Protein AF-A0A3B0IRD0-F1 (afdb_monomer_lite)

Secondary structure (DSSP, 8-state):
--PPPPPHHHHHIIIIITTT-SS---HHHHHHHHHHHHHHHHHHT---HHHHHHHHHHHHHHHHHTT-TTTTT--HHHHHHTTGGGSPPPP--SS---------------------

pLDDT: mean 75.94, std 17.9, range [38.16, 92.75]

Radius of gyration: 20.08 Å; chains: 1; bounding box: 28×54×68 Å

Sequence (116 aa):
MIKPNPNPIDVVFEGIFWPQVQRKVGKQSAKSAFRTQFKLWRKEIGETPEQFAEFLVADIRVRLQANQFGFEKLHPTTYLNGKRWLDDKPVIQSHSTKPQTTTTSTFTVSNGLVFF

Foldseek 3Di:
DPPPDDDVLVVLCVPQQQVQQLDNPPSVLLSVLSVVLVVVVCVVPVDDSNVVSVLVSVLLVQCVQLVPPCSNVDDSNNCSVVVCSPPDRPPSPPDDDDDDPDPPPDPDDDDDDDDD

Structure (mmCIF, N/CA/C/O backbone):
data_AF-A0A3B0IRD0-F1
#
_entry.id   AF-A0A3B0IRD0-F1
#
loop_
_atom_site.group_PDB
_atom_site.id
_atom_site.type_symbol
_atom_site.label_atom_id
_atom_site.label_alt_id
_atom_site.label_comp_id
_atom_site.label_asym_id
_atom_site.label_entity_id
_atom_site.label_seq_id
_atom_site.pdbx_PDB_ins_code
_atom_site.Cartn_x
_atom_site.Cartn_y
_atom_site.Cartn_z
_atom_site.occupancy
_atom_site.B_iso_or_equiv
_atom_site.auth_seq_id
_atom_site.auth_comp_id
_atom_site.auth_asym_id
_atom_site.auth_atom_id
_atom_site.pdbx_PDB_model_num
ATOM 1 N N . MET A 1 1 ? -11.655 1.664 -31.722 1.00 44.97 1 MET A N 1
ATOM 2 C CA . MET A 1 1 ? -11.247 2.100 -30.367 1.00 44.97 1 MET A CA 1
ATOM 3 C C . MET A 1 1 ? -10.246 1.095 -29.813 1.00 44.97 1 MET A C 1
ATOM 5 O O . MET A 1 1 ? -10.650 0.008 -29.423 1.00 44.97 1 MET A O 1
ATOM 9 N N . ILE A 1 2 ? -8.949 1.409 -29.840 1.00 49.94 2 ILE A N 1
ATOM 10 C CA . ILE A 1 2 ? -7.913 0.559 -29.237 1.00 49.94 2 ILE A CA 1
ATOM 11 C C . ILE A 1 2 ? -7.997 0.796 -27.728 1.00 49.94 2 ILE A C 1
ATOM 13 O O . ILE A 1 2 ? -7.630 1.870 -27.256 1.00 49.94 2 ILE A O 1
ATOM 17 N N . LYS A 1 3 ? -8.553 -0.156 -26.970 1.00 56.16 3 LYS A N 1
ATOM 18 C CA . LYS A 1 3 ? -8.409 -0.129 -25.510 1.00 56.16 3 LYS A CA 1
ATOM 19 C C . LYS A 1 3 ? -6.909 -0.299 -25.238 1.00 56.16 3 LYS A C 1
ATOM 21 O O . LYS A 1 3 ? -6.352 -1.284 -25.721 1.00 56.16 3 LYS A O 1
ATOM 26 N N . PRO A 1 4 ? -6.233 0.644 -24.563 1.00 60.41 4 PRO A N 1
ATOM 27 C CA . PRO A 1 4 ? -4.817 0.485 -24.266 1.00 60.41 4 PRO A CA 1
ATOM 28 C C . PRO A 1 4 ? -4.633 -0.813 -23.478 1.00 60.41 4 PRO A C 1
ATOM 30 O O . PRO A 1 4 ? -5.397 -1.067 -22.543 1.00 60.41 4 PRO A O 1
ATOM 33 N N . ASN A 1 5 ? -3.660 -1.638 -23.880 1.00 65.75 5 ASN A N 1
ATOM 34 C CA . ASN A 1 5 ? -3.319 -2.850 -23.140 1.00 65.75 5 ASN A CA 1
ATOM 35 C C . ASN A 1 5 ? -3.104 -2.465 -21.670 1.00 65.75 5 ASN A C 1
ATOM 37 O O . ASN A 1 5 ? -2.294 -1.571 -21.392 1.00 65.75 5 ASN A O 1
ATOM 41 N N . PRO A 1 6 ? -3.849 -3.071 -20.733 1.00 72.94 6 PRO A N 1
ATOM 42 C CA . PRO A 1 6 ? -3.721 -2.720 -19.334 1.00 72.94 6 PRO A CA 1
ATOM 43 C C . PRO A 1 6 ? -2.305 -3.068 -18.878 1.00 72.94 6 PRO A C 1
ATOM 45 O O . PRO A 1 6 ? -1.776 -4.133 -19.195 1.00 72.94 6 PRO A O 1
ATOM 48 N N . ASN A 1 7 ? -1.667 -2.143 -18.160 1.00 84.75 7 ASN A N 1
ATOM 49 C CA . ASN A 1 7 ? -0.338 -2.383 -17.614 1.00 84.75 7 ASN A CA 1
ATOM 50 C C . ASN A 1 7 ? -0.423 -3.605 -16.678 1.00 84.75 7 ASN A C 1
ATOM 52 O O . ASN A 1 7 ? -1.327 -3.623 -15.840 1.00 84.75 7 ASN A O 1
ATOM 56 N N . PRO A 1 8 ? 0.475 -4.602 -16.770 1.00 88.19 8 PRO A N 1
ATOM 57 C CA . PRO A 1 8 ? 0.409 -5.798 -15.922 1.00 88.19 8 PRO A CA 1
ATOM 58 C C . PRO A 1 8 ? 0.355 -5.453 -14.425 1.00 88.19 8 PRO A C 1
ATOM 60 O O . PRO A 1 8 ? -0.381 -6.076 -13.667 1.00 88.19 8 PRO A O 1
ATOM 63 N N . ILE A 1 9 ? 1.025 -4.371 -14.016 1.00 90.25 9 ILE A N 1
ATOM 64 C CA . ILE A 1 9 ? 0.995 -3.849 -12.641 1.00 90.25 9 ILE A CA 1
ATOM 65 C C . ILE A 1 9 ? -0.430 -3.438 -12.225 1.00 90.25 9 ILE A C 1
ATOM 67 O O . ILE A 1 9 ? -0.829 -3.639 -11.081 1.00 90.25 9 ILE A O 1
ATOM 71 N N . ASP A 1 10 ? -1.212 -2.869 -13.144 1.00 90.50 10 ASP A N 1
ATOM 72 C CA . ASP A 1 10 ? -2.590 -2.455 -12.866 1.00 90.50 10 ASP A CA 1
ATOM 73 C C . ASP A 1 10 ? -3.540 -3.639 -12.779 1.00 90.50 10 ASP A C 1
ATOM 75 O O . ASP A 1 10 ? -4.458 -3.614 -11.963 1.00 90.50 10 ASP A O 1
ATOM 79 N N . VAL A 1 11 ? -3.338 -4.646 -13.631 1.00 91.12 11 VAL A N 1
ATOM 80 C CA . VAL A 1 11 ? -4.142 -5.873 -13.624 1.00 91.12 11 VAL A CA 1
ATOM 81 C C . VAL A 1 11 ? -3.983 -6.559 -12.275 1.00 91.12 11 VAL A C 1
ATOM 83 O O . VAL A 1 11 ? -4.973 -6.866 -11.615 1.00 91.12 11 VAL A O 1
ATOM 86 N N . VAL A 1 12 ? -2.739 -6.696 -11.819 1.00 92.75 12 VAL A N 1
ATOM 87 C CA . VAL A 1 12 ? -2.416 -7.256 -10.509 1.00 92.75 12 VAL A CA 1
ATOM 88 C C . VAL A 1 12 ? -2.966 -6.394 -9.369 1.00 92.75 12 VAL A C 1
ATOM 90 O O . VAL A 1 12 ? -3.565 -6.917 -8.429 1.00 92.75 12 VAL A O 1
ATOM 93 N N . PHE A 1 13 ? -2.828 -5.067 -9.454 1.00 92.25 13 PHE A N 1
ATOM 94 C CA . PHE A 1 13 ? -3.399 -4.162 -8.456 1.00 92.25 13 PHE A CA 1
ATOM 95 C C . PHE A 1 13 ? -4.914 -4.356 -8.316 1.00 92.25 13 PHE A C 1
ATOM 97 O O . PHE A 1 13 ? -5.417 -4.435 -7.199 1.00 92.25 13 PHE A O 1
ATOM 104 N N . GLU A 1 14 ? -5.652 -4.438 -9.424 1.00 92.06 14 GLU A N 1
ATOM 105 C CA . GLU A 1 14 ? -7.111 -4.574 -9.393 1.00 92.06 14 GLU A CA 1
ATOM 106 C C . GLU A 1 14 ? -7.588 -5.989 -9.049 1.00 92.06 14 GLU A C 1
ATOM 108 O O . GLU A 1 14 ? -8.629 -6.124 -8.407 1.00 92.06 14 GLU A O 1
ATOM 113 N N . GLY A 1 15 ? -6.838 -7.017 -9.452 1.00 91.44 15 GLY A N 1
ATOM 114 C CA . GLY A 1 15 ? -7.193 -8.420 -9.245 1.00 91.44 15 GLY A CA 1
ATOM 115 C C . GLY A 1 15 ? -6.792 -8.976 -7.878 1.00 91.44 15 GLY A C 1
ATOM 116 O O . GLY A 1 15 ? -7.544 -9.755 -7.302 1.00 91.44 15 GLY A O 1
ATOM 117 N N . ILE A 1 16 ? -5.638 -8.566 -7.340 1.00 91.56 16 ILE A N 1
ATOM 118 C CA . ILE A 1 16 ? -5.056 -9.153 -6.121 1.00 91.56 16 ILE A CA 1
ATOM 119 C C . ILE A 1 16 ? -5.139 -8.180 -4.945 1.00 91.56 16 ILE A C 1
ATOM 121 O O . ILE A 1 16 ? -5.714 -8.511 -3.911 1.00 91.56 16 ILE A O 1
ATOM 125 N N . PHE A 1 17 ? -4.610 -6.964 -5.093 1.00 91.00 17 PHE A N 1
ATOM 126 C CA . PHE A 1 17 ? -4.487 -6.013 -3.980 1.00 91.00 17 PHE A CA 1
ATOM 127 C C . PHE A 1 17 ? -5.813 -5.308 -3.635 1.00 91.00 17 PHE A C 1
ATOM 129 O O . PHE A 1 17 ? -6.237 -5.272 -2.480 1.00 91.00 17 PHE A O 1
ATOM 136 N N . TRP A 1 18 ? -6.499 -4.750 -4.635 1.00 92.25 18 TRP A N 1
ATOM 137 C CA . TRP A 1 18 ? -7.709 -3.936 -4.462 1.00 92.25 18 TRP A CA 1
ATOM 138 C C . TRP A 1 18 ? -8.897 -4.657 -3.795 1.00 92.25 18 TRP A C 1
ATOM 140 O O . TRP A 1 18 ? -9.651 -4.010 -3.066 1.00 92.25 18 TRP A O 1
ATOM 150 N N . PRO A 1 19 ? -9.107 -5.972 -3.983 1.00 90.31 19 PRO A N 1
ATOM 151 C CA . PRO A 1 19 ? -10.149 -6.689 -3.254 1.00 90.31 19 PRO A CA 1
ATOM 152 C C . PRO A 1 19 ? -9.876 -6.825 -1.750 1.00 90.31 19 PRO A C 1
ATOM 154 O O . PRO A 1 19 ? -10.821 -7.031 -0.997 1.00 90.31 19 PRO A O 1
ATOM 157 N N . GLN A 1 20 ? -8.616 -6.719 -1.317 1.00 88.94 20 GLN A N 1
ATOM 158 C CA . GLN A 1 20 ? -8.186 -7.016 0.057 1.00 88.94 20 GLN A CA 1
ATOM 159 C C . GLN A 1 20 ? -8.230 -5.784 0.964 1.00 88.94 20 GLN A C 1
ATOM 161 O O . GLN A 1 20 ? -8.322 -5.907 2.185 1.00 88.94 20 GLN A O 1
ATOM 166 N N . VAL A 1 21 ? -8.191 -4.586 0.378 1.00 85.56 21 VAL A N 1
ATOM 167 C CA . VAL A 1 21 ? -8.353 -3.347 1.137 1.00 85.56 21 VAL A CA 1
ATOM 168 C C . VAL A 1 21 ? -9.812 -3.173 1.566 1.00 85.56 21 VAL A C 1
ATOM 170 O O . VAL A 1 21 ? -10.728 -3.218 0.745 1.00 85.56 21 VAL A O 1
ATOM 173 N N . GLN A 1 22 ? -10.029 -2.934 2.860 1.00 82.69 22 GLN A N 1
ATOM 174 C CA . GLN A 1 22 ? -11.374 -2.726 3.413 1.00 82.69 22 GLN A CA 1
ATOM 175 C C . GLN A 1 22 ? -11.980 -1.406 2.920 1.00 82.69 22 GLN A C 1
ATOM 177 O O . GLN A 1 22 ? -13.139 -1.339 2.508 1.00 82.69 22 GLN A O 1
ATOM 182 N N . ARG A 1 23 ? -11.169 -0.341 2.873 1.00 84.56 23 ARG A N 1
ATOM 183 C CA . ARG A 1 23 ? -11.605 0.981 2.420 1.00 84.56 23 ARG A CA 1
ATOM 184 C C . ARG A 1 23 ? -11.287 1.200 0.937 1.00 84.56 23 ARG A C 1
ATOM 186 O O . ARG A 1 23 ? -10.202 1.651 0.576 1.00 84.56 23 ARG A O 1
ATOM 193 N N . LYS A 1 24 ? -12.259 0.936 0.061 1.00 85.38 24 LYS A N 1
ATOM 194 C CA . LYS A 1 24 ? -12.141 1.082 -1.408 1.00 85.38 24 LYS A CA 1
ATOM 195 C C . LYS A 1 24 ? -12.279 2.536 -1.883 1.00 85.38 24 LYS A C 1
ATOM 197 O O . LYS A 1 24 ? -13.183 2.883 -2.636 1.00 85.38 24 LYS A O 1
ATOM 202 N N . VAL A 1 25 ? -11.371 3.399 -1.439 1.00 86.31 25 VAL A N 1
ATOM 203 C CA . VAL A 1 25 ? -11.355 4.844 -1.730 1.00 86.31 25 VAL A CA 1
ATOM 204 C C . VAL A 1 25 ? -10.099 5.245 -2.504 1.00 86.31 25 VAL A C 1
ATOM 206 O O . VAL A 1 25 ? -9.047 4.622 -2.369 1.00 86.31 25 VAL A O 1
ATOM 209 N N . GLY A 1 26 ? -10.220 6.263 -3.364 1.00 85.06 26 GLY A N 1
ATOM 210 C CA . GLY A 1 26 ? -9.081 6.836 -4.091 1.00 85.06 26 GLY A CA 1
ATOM 211 C C . GLY A 1 26 ? -8.318 5.840 -4.977 1.00 85.06 26 GLY A C 1
ATOM 212 O O . GLY A 1 26 ? -7.088 5.864 -4.998 1.00 85.06 26 GLY A O 1
ATOM 213 N N . LYS A 1 27 ? -9.031 4.972 -5.717 1.00 88.56 27 LYS A N 1
ATOM 214 C CA . LYS A 1 27 ? -8.459 3.895 -6.559 1.00 88.56 27 LYS A CA 1
ATOM 215 C C . LYS A 1 27 ? -7.334 4.375 -7.483 1.00 88.56 27 LYS A C 1
ATOM 217 O O . LYS A 1 27 ? -6.321 3.696 -7.607 1.00 88.56 27 LYS A O 1
ATOM 222 N N . GLN A 1 28 ? -7.491 5.544 -8.108 1.00 89.00 28 GLN A N 1
ATOM 223 C CA . GLN A 1 28 ? -6.479 6.104 -9.014 1.00 89.00 28 GLN A CA 1
ATOM 224 C C . GLN A 1 28 ? -5.193 6.494 -8.274 1.00 89.00 28 GLN A C 1
ATOM 226 O O . GLN A 1 28 ? -4.100 6.127 -8.698 1.00 89.00 28 GLN A O 1
ATOM 231 N N . SER A 1 29 ? -5.309 7.171 -7.130 1.00 89.00 29 SER A N 1
ATOM 232 C CA . SER A 1 29 ? -4.157 7.538 -6.300 1.00 89.00 29 SER A CA 1
ATOM 233 C C . SER A 1 29 ? -3.456 6.302 -5.734 1.00 89.00 29 SER A C 1
ATOM 235 O O . SER A 1 29 ? -2.229 6.239 -5.737 1.00 89.00 29 SER A O 1
ATOM 237 N N . ALA A 1 30 ? -4.225 5.298 -5.307 1.00 90.69 30 ALA A N 1
ATOM 238 C CA . ALA A 1 30 ? -3.693 4.033 -4.810 1.00 90.69 30 ALA A CA 1
ATOM 239 C C . ALA A 1 30 ? -2.957 3.258 -5.911 1.00 90.69 30 ALA A C 1
ATOM 241 O O . ALA A 1 30 ? -1.851 2.779 -5.682 1.00 90.69 30 ALA A O 1
ATOM 242 N N . LYS A 1 31 ? -3.514 3.208 -7.127 1.00 91.69 31 LYS A N 1
ATOM 243 C CA . LYS A 1 31 ? -2.863 2.603 -8.295 1.00 91.69 31 LYS A CA 1
ATOM 244 C C . LYS A 1 31 ? -1.537 3.296 -8.624 1.00 91.69 31 LYS A C 1
ATOM 246 O O . LYS A 1 31 ? -0.525 2.627 -8.825 1.00 91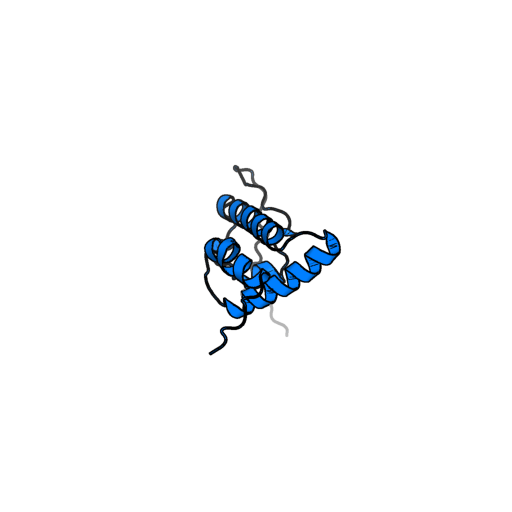.69 31 LYS A O 1
ATOM 251 N N . SER A 1 32 ? -1.510 4.630 -8.631 1.00 91.88 32 SER A N 1
ATOM 252 C CA . SER A 1 32 ? -0.276 5.398 -8.847 1.00 91.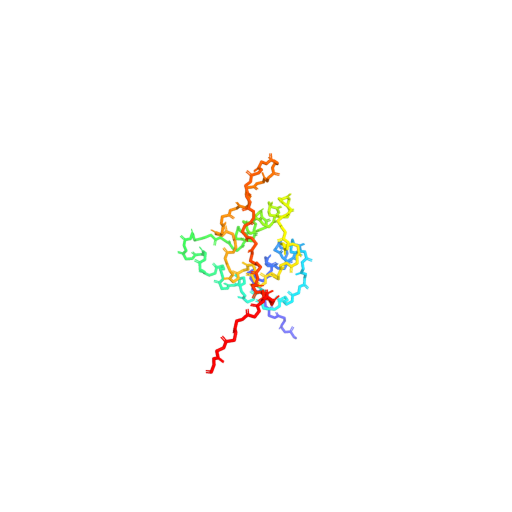88 32 SER A CA 1
ATOM 253 C C . SER A 1 32 ? 0.772 5.124 -7.765 1.00 91.88 32 SER A C 1
ATOM 255 O O . SER A 1 32 ? 1.933 4.883 -8.094 1.00 91.88 32 SER A O 1
ATOM 257 N N . ALA A 1 33 ? 0.368 5.089 -6.492 1.00 91.69 33 ALA A N 1
ATOM 258 C CA . ALA A 1 33 ? 1.259 4.739 -5.388 1.00 91.69 33 ALA A CA 1
ATOM 259 C C . ALA A 1 33 ? 1.798 3.305 -5.525 1.00 91.69 33 ALA A C 1
ATOM 261 O O . ALA A 1 33 ? 3.001 3.093 -5.399 1.00 91.69 33 ALA A O 1
ATOM 262 N N . PHE A 1 34 ? 0.941 2.340 -5.869 1.00 92.75 34 PHE A N 1
ATOM 263 C CA . PHE A 1 34 ? 1.315 0.936 -6.054 1.00 92.75 34 PHE A CA 1
ATOM 264 C C . PHE A 1 34 ? 2.386 0.777 -7.135 1.00 92.75 34 PHE A C 1
ATOM 266 O O . PHE A 1 34 ? 3.404 0.131 -6.904 1.00 92.75 34 PHE A O 1
ATOM 273 N N . ARG A 1 35 ? 2.221 1.443 -8.286 1.00 92.19 35 ARG A N 1
ATOM 274 C CA . ARG A 1 35 ? 3.226 1.446 -9.361 1.00 92.19 35 ARG A CA 1
ATOM 275 C C . ARG A 1 35 ? 4.576 1.989 -8.894 1.00 92.19 35 ARG A C 1
ATOM 277 O O . ARG A 1 35 ? 5.611 1.431 -9.251 1.00 92.19 35 ARG A O 1
ATOM 284 N N . THR A 1 36 ? 4.581 3.080 -8.130 1.00 92.25 36 THR A N 1
ATOM 285 C CA . THR A 1 36 ? 5.817 3.679 -7.605 1.00 92.25 36 THR A CA 1
ATOM 286 C C . THR A 1 36 ? 6.505 2.747 -6.615 1.00 92.25 36 THR A C 1
ATOM 288 O O . THR A 1 36 ? 7.705 2.512 -6.740 1.00 92.25 36 THR A O 1
ATOM 291 N N . GLN A 1 37 ? 5.753 2.170 -5.677 1.00 91.00 37 GLN A N 1
ATOM 292 C CA . GLN A 1 37 ? 6.309 1.254 -4.682 1.00 91.00 37 GLN A CA 1
ATOM 293 C C . GLN A 1 37 ? 6.810 -0.042 -5.321 1.00 91.00 37 GLN A C 1
ATOM 295 O O . GLN A 1 37 ? 7.918 -0.463 -5.012 1.00 91.00 37 GLN A O 1
ATOM 300 N N . PHE A 1 38 ? 6.082 -0.601 -6.292 1.00 91.38 38 PHE A N 1
ATOM 301 C CA . PHE A 1 38 ? 6.547 -1.757 -7.057 1.00 91.38 38 PHE A CA 1
ATOM 302 C C . PHE A 1 38 ? 7.870 -1.470 -7.776 1.00 91.38 38 PHE A C 1
ATOM 304 O O . PHE A 1 38 ? 8.784 -2.284 -7.732 1.00 91.38 38 PHE A O 1
ATOM 311 N N . LYS A 1 39 ? 8.023 -0.296 -8.405 1.00 90.38 39 LYS A N 1
ATOM 312 C CA . LYS A 1 39 ? 9.291 0.083 -9.054 1.00 90.38 39 LYS A CA 1
ATOM 313 C C . LYS A 1 39 ? 10.460 0.146 -8.071 1.00 90.38 39 LYS A C 1
ATOM 315 O O . LYS A 1 39 ? 11.572 -0.191 -8.462 1.00 90.38 39 LYS A O 1
ATOM 320 N N . LEU A 1 40 ? 10.230 0.606 -6.840 1.00 89.12 40 LEU A N 1
ATOM 321 C CA . LEU A 1 40 ? 11.256 0.632 -5.794 1.00 89.12 40 LEU A CA 1
ATOM 322 C C . LEU A 1 40 ? 11.574 -0.784 -5.314 1.00 89.12 40 LEU A C 1
ATOM 324 O O . LEU A 1 40 ? 12.729 -1.187 -5.329 1.00 89.12 40 LEU A O 1
ATOM 328 N N . TRP A 1 41 ? 10.545 -1.564 -5.002 1.00 87.38 41 TRP A N 1
ATOM 329 C CA . TRP A 1 41 ? 10.683 -2.937 -4.536 1.00 87.38 41 TRP A CA 1
ATOM 330 C C . TRP A 1 41 ? 11.366 -3.842 -5.569 1.00 87.38 41 TRP A C 1
ATOM 332 O O . TRP A 1 41 ? 12.257 -4.613 -5.234 1.00 87.38 41 TRP A O 1
ATOM 342 N N . ARG A 1 42 ? 11.054 -3.667 -6.858 1.00 88.94 42 ARG A N 1
ATOM 343 C CA . ARG A 1 42 ? 11.731 -4.357 -7.962 1.00 88.94 42 ARG A CA 1
ATOM 344 C C . ARG A 1 42 ? 13.209 -3.984 -8.078 1.00 88.94 42 ARG A C 1
ATOM 346 O O . ARG A 1 42 ? 13.991 -4.800 -8.540 1.00 88.94 42 ARG A O 1
ATOM 353 N N . LYS A 1 43 ? 13.608 -2.769 -7.693 1.00 85.94 43 LYS A N 1
ATOM 354 C CA . LYS A 1 43 ? 15.030 -2.392 -7.660 1.00 85.94 43 LYS A CA 1
ATOM 355 C C . LYS A 1 43 ? 15.773 -3.036 -6.492 1.00 85.94 43 LYS A C 1
ATOM 357 O O . LYS A 1 43 ? 16.963 -3.277 -6.627 1.00 85.94 43 LYS A O 1
ATOM 362 N N . GLU A 1 44 ?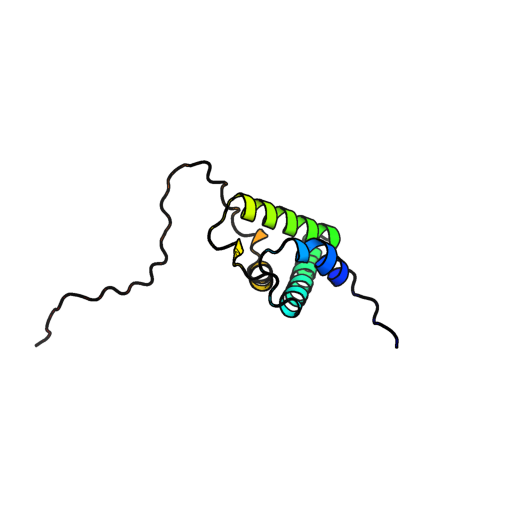 15.089 -3.282 -5.377 1.00 82.75 44 GLU A N 1
ATOM 363 C CA . GLU A 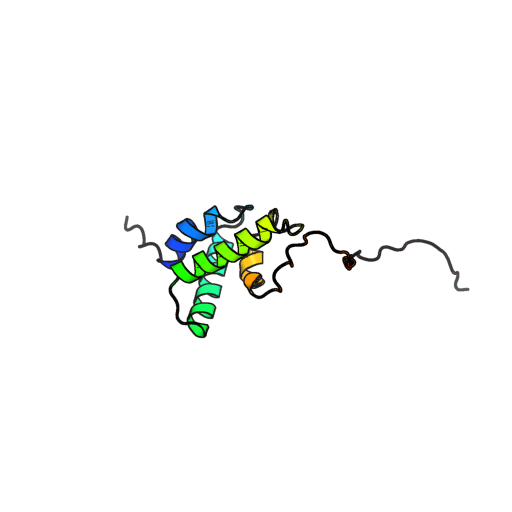1 44 ? 15.690 -3.899 -4.189 1.00 82.75 44 GLU A CA 1
ATOM 364 C C . GLU A 1 44 ? 15.726 -5.431 -4.280 1.00 82.75 44 GLU A C 1
ATOM 366 O O . GLU A 1 44 ? 16.759 -6.027 -4.002 1.00 82.75 44 GLU A O 1
ATOM 371 N N . ILE A 1 45 ? 14.620 -6.063 -4.690 1.00 82.06 45 ILE A N 1
ATOM 372 C CA . ILE A 1 45 ? 14.447 -7.528 -4.664 1.00 82.06 45 ILE A CA 1
ATOM 373 C C . ILE A 1 45 ? 14.482 -8.151 -6.071 1.00 82.06 45 ILE A C 1
ATOM 375 O O . ILE A 1 45 ? 14.937 -9.276 -6.239 1.00 82.06 45 ILE A O 1
ATOM 379 N N . GLY A 1 46 ? 14.039 -7.428 -7.108 1.00 75.44 46 GLY A N 1
ATOM 380 C CA . GLY A 1 46 ? 14.022 -7.936 -8.492 1.00 75.44 46 GLY A CA 1
ATOM 381 C C . GLY A 1 46 ? 12.784 -8.749 -8.894 1.00 75.44 46 GLY A C 1
ATOM 382 O O . GLY A 1 46 ? 12.754 -9.296 -9.994 1.00 75.44 46 GLY A O 1
ATOM 383 N N . GLU A 1 47 ? 11.754 -8.813 -8.052 1.00 83.19 47 GLU A N 1
ATOM 384 C CA . GLU A 1 47 ? 10.607 -9.718 -8.219 1.00 83.19 47 GLU A CA 1
ATOM 385 C C . GLU A 1 47 ? 9.452 -9.188 -9.110 1.00 83.19 47 GLU A C 1
ATOM 387 O O . GLU A 1 47 ? 9.470 -8.063 -9.634 1.00 83.19 47 GLU A O 1
ATOM 392 N N . THR A 1 48 ? 8.448 -10.048 -9.334 1.00 90.19 48 THR A N 1
ATOM 393 C CA . THR A 1 48 ? 7.275 -9.813 -10.202 1.00 90.19 48 THR A CA 1
ATOM 394 C C . THR A 1 48 ? 6.187 -8.966 -9.522 1.00 90.19 48 THR A C 1
ATOM 396 O O . THR A 1 48 ? 6.121 -8.900 -8.292 1.00 90.19 48 THR A O 1
ATOM 399 N N . PRO A 1 49 ? 5.313 -8.278 -10.288 1.00 89.50 49 PRO A N 1
ATOM 400 C CA . PRO A 1 49 ? 4.220 -7.509 -9.697 1.00 89.50 49 PRO A CA 1
ATOM 401 C C . PRO A 1 49 ? 3.224 -8.388 -8.934 1.00 89.50 49 PRO A C 1
ATOM 403 O O . PRO A 1 49 ? 2.703 -7.919 -7.921 1.00 89.50 49 PRO A O 1
ATOM 406 N N . GLU A 1 50 ? 2.981 -9.633 -9.368 1.00 91.06 50 GLU A N 1
ATOM 407 C CA . GLU A 1 50 ? 2.155 -10.600 -8.633 1.00 91.06 50 GLU A CA 1
ATOM 408 C C . GLU A 1 50 ? 2.698 -10.844 -7.224 1.00 91.06 50 GLU A C 1
ATOM 410 O O . GLU A 1 50 ? 1.971 -10.642 -6.252 1.00 91.06 50 GLU A O 1
ATOM 415 N N . GLN A 1 51 ? 3.987 -11.185 -7.108 1.00 90.56 51 GLN A N 1
ATOM 416 C CA . GLN A 1 51 ? 4.630 -11.432 -5.814 1.00 90.56 51 GLN A CA 1
ATOM 417 C C . GLN A 1 51 ? 4.557 -10.207 -4.902 1.00 90.56 51 GLN A C 1
ATOM 419 O O . GLN A 1 51 ? 4.239 -10.329 -3.720 1.00 90.56 51 GLN A O 1
ATOM 424 N N . PHE A 1 52 ? 4.769 -9.008 -5.456 1.00 90.75 52 PHE A N 1
ATOM 425 C CA . PHE A 1 52 ? 4.624 -7.774 -4.687 1.00 90.75 52 PHE A CA 1
ATOM 426 C C . PHE A 1 52 ? 3.204 -7.611 -4.133 1.00 90.75 52 PHE A C 1
ATOM 428 O O . PHE A 1 52 ? 3.026 -7.256 -2.968 1.00 90.75 52 PHE A O 1
ATOM 435 N N . ALA A 1 53 ? 2.178 -7.875 -4.945 1.00 91.94 53 ALA A N 1
ATOM 436 C CA . ALA A 1 53 ? 0.797 -7.773 -4.492 1.00 91.94 53 ALA A CA 1
ATOM 437 C C . ALA A 1 53 ? 0.461 -8.820 -3.432 1.00 91.94 53 ALA A C 1
ATOM 439 O O . ALA A 1 53 ? -0.122 -8.461 -2.413 1.00 91.94 53 ALA A O 1
ATOM 440 N N . GLU A 1 54 ? 0.838 -10.080 -3.638 1.00 92.12 54 GLU A N 1
ATOM 441 C CA . GLU A 1 54 ? 0.614 -11.153 -2.665 1.00 92.12 54 GLU A CA 1
ATOM 442 C C . GLU A 1 54 ? 1.291 -10.857 -1.327 1.00 92.12 54 GLU A C 1
ATOM 444 O O . GLU A 1 54 ? 0.662 -11.001 -0.277 1.00 92.12 54 GLU A O 1
ATOM 449 N N . PHE A 1 55 ? 2.525 -10.352 -1.363 1.00 90.94 55 PHE A N 1
ATOM 450 C CA . PHE A 1 55 ? 3.256 -9.921 -0.178 1.00 90.94 55 PHE A CA 1
ATOM 451 C C . PHE A 1 55 ? 2.494 -8.840 0.606 1.00 90.94 55 PHE A C 1
ATOM 453 O O . PHE A 1 55 ? 2.294 -8.969 1.817 1.00 90.94 55 PHE A O 1
ATOM 460 N N . LEU A 1 56 ? 1.998 -7.802 -0.077 1.00 91.44 56 LEU A N 1
ATOM 461 C CA . LEU A 1 56 ? 1.194 -6.758 0.570 1.00 91.44 56 LEU A CA 1
ATOM 462 C C . LEU A 1 56 ? -0.131 -7.302 1.112 1.00 91.44 56 LEU A C 1
ATOM 464 O O . LEU A 1 56 ? -0.574 -6.909 2.188 1.00 91.44 56 LEU A 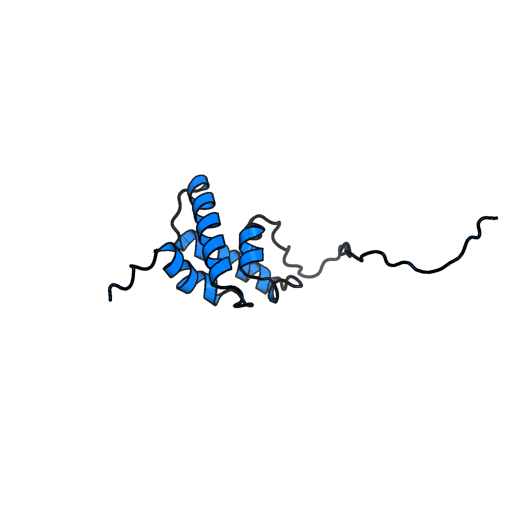O 1
ATOM 468 N N . VAL A 1 57 ? -0.780 -8.203 0.378 1.00 91.19 57 VAL A N 1
ATOM 469 C CA . VAL A 1 57 ? -2.041 -8.820 0.799 1.00 91.19 57 VAL A CA 1
ATOM 470 C C . VAL A 1 57 ? -1.851 -9.671 2.048 1.00 91.19 57 VAL A C 1
ATOM 472 O O . VAL A 1 57 ? -2.684 -9.605 2.951 1.00 91.19 57 VAL A O 1
ATOM 475 N N . ALA A 1 58 ? -0.762 -10.434 2.130 1.00 89.94 58 ALA A N 1
ATOM 476 C CA . ALA A 1 58 ? -0.421 -11.199 3.320 1.00 89.94 58 ALA A CA 1
ATOM 477 C C . ALA A 1 58 ? -0.243 -10.277 4.539 1.00 89.94 58 ALA A C 1
ATOM 479 O O . ALA A 1 58 ? -0.855 -10.527 5.577 1.00 89.94 58 ALA A O 1
ATOM 480 N N . ASP A 1 59 ? 0.498 -9.171 4.404 1.00 88.44 59 ASP A N 1
ATOM 481 C CA . ASP A 1 59 ? 0.665 -8.183 5.482 1.00 88.44 59 ASP A CA 1
ATOM 482 C C . ASP A 1 59 ? -0.670 -7.533 5.891 1.00 88.44 59 ASP A C 1
ATOM 484 O O . ASP A 1 59 ? -0.998 -7.483 7.078 1.00 88.44 59 ASP A O 1
ATOM 488 N N . ILE A 1 60 ? -1.491 -7.111 4.922 1.00 87.19 60 ILE A N 1
ATOM 489 C CA . ILE A 1 60 ? -2.825 -6.541 5.177 1.00 87.19 60 ILE A CA 1
ATOM 490 C C . ILE A 1 60 ? -3.698 -7.530 5.951 1.00 87.19 60 ILE A C 1
ATOM 492 O O . ILE A 1 60 ? -4.349 -7.139 6.918 1.00 87.19 60 ILE A O 1
ATOM 496 N N . ARG A 1 61 ? -3.707 -8.809 5.560 1.00 86.69 61 ARG A N 1
ATOM 497 C CA . ARG A 1 61 ? -4.481 -9.851 6.250 1.00 86.69 61 ARG A CA 1
ATOM 498 C C . ARG A 1 61 ? -4.020 -10.032 7.688 1.00 86.69 61 ARG A C 1
ATOM 500 O O . ARG A 1 61 ? -4.868 -10.080 8.571 1.00 86.69 61 ARG A O 1
ATOM 507 N N . VAL A 1 62 ? -2.711 -10.073 7.933 1.00 85.38 62 VAL A N 1
ATOM 508 C CA . VAL A 1 62 ? -2.163 -10.181 9.293 1.00 85.38 62 VAL A CA 1
ATOM 509 C C . VAL A 1 62 ? -2.575 -8.978 10.144 1.00 85.38 62 VAL A C 1
ATOM 511 O O . VAL A 1 62 ? -3.017 -9.155 11.274 1.00 85.38 62 VAL A O 1
ATOM 514 N N . ARG A 1 63 ? -2.507 -7.754 9.607 1.00 82.56 63 ARG A N 1
ATOM 515 C CA . ARG A 1 63 ? -2.890 -6.529 10.338 1.00 82.56 63 ARG A CA 1
ATOM 516 C C . ARG A 1 63 ? -4.392 -6.425 10.599 1.00 82.56 63 ARG A C 1
ATOM 518 O O . ARG A 1 63 ? -4.791 -5.943 11.659 1.00 82.56 63 ARG A O 1
ATOM 525 N N . LEU A 1 64 ? -5.212 -6.896 9.659 1.00 81.62 64 LEU A N 1
ATOM 526 C CA . LEU A 1 64 ? -6.657 -7.025 9.850 1.00 81.62 64 LEU A CA 1
ATOM 527 C C . LEU A 1 64 ? -6.979 -8.072 10.925 1.00 81.62 64 LEU A C 1
ATOM 529 O O . LEU A 1 64 ? -7.781 -7.798 11.808 1.00 81.62 64 LEU A O 1
ATOM 533 N N . GLN A 1 65 ? -6.313 -9.231 10.907 1.00 82.25 65 GLN A N 1
ATOM 534 C CA . GLN A 1 65 ? -6.481 -10.276 11.927 1.00 82.25 65 GLN A CA 1
ATOM 535 C C . GLN A 1 65 ? -5.999 -9.837 13.313 1.00 82.25 65 GLN A C 1
ATOM 537 O O . GLN A 1 65 ? -6.633 -10.155 14.313 1.00 82.25 65 GLN A O 1
ATOM 542 N N . ALA A 1 66 ? -4.916 -9.061 13.380 1.00 80.06 66 ALA A N 1
ATOM 543 C CA . ALA A 1 66 ? -4.427 -8.451 14.615 1.00 80.06 66 ALA A CA 1
ATOM 544 C C . ALA A 1 66 ? -5.348 -7.331 15.142 1.00 80.06 66 ALA A C 1
ATOM 546 O O . ALA A 1 66 ? -5.040 -6.723 16.166 1.00 80.06 66 ALA A O 1
ATOM 547 N N . ASN A 1 67 ? -6.448 -7.036 14.437 1.00 73.81 67 ASN A N 1
ATOM 548 C CA . ASN A 1 67 ? -7.427 -6.000 14.746 1.00 73.81 67 ASN A CA 1
ATOM 549 C C . ASN A 1 67 ? -6.778 -4.644 15.068 1.00 73.81 67 ASN A C 1
ATOM 551 O O . ASN A 1 67 ? -7.160 -3.949 16.013 1.00 73.81 67 ASN A O 1
ATOM 555 N N . GLN A 1 68 ? -5.745 -4.282 14.295 1.00 75.75 68 GLN A N 1
ATOM 556 C CA . GLN A 1 68 ? -4.987 -3.061 14.529 1.00 75.75 68 GLN A CA 1
ATOM 557 C C . GLN A 1 68 ? -5.929 -1.851 14.438 1.00 75.75 68 GLN A C 1
ATOM 559 O O . GLN A 1 68 ? -6.525 -1.579 13.391 1.00 75.75 68 GLN A O 1
ATOM 564 N N . PHE A 1 69 ? -6.061 -1.115 15.544 1.00 72.62 69 PHE A N 1
ATOM 565 C CA . PHE A 1 69 ? -7.001 -0.002 15.649 1.00 72.62 69 PHE A CA 1
ATOM 566 C C . PHE A 1 69 ? -6.798 1.010 14.511 1.00 72.62 69 PHE A C 1
ATOM 568 O O . PHE A 1 69 ? -5.693 1.496 14.271 1.00 72.62 69 PHE A O 1
ATOM 575 N N . GLY A 1 70 ? -7.876 1.313 13.784 1.00 73.38 70 GLY A N 1
ATOM 576 C CA . GLY A 1 70 ? -7.858 2.254 12.662 1.00 73.38 70 GLY A CA 1
ATOM 577 C C . GLY A 1 70 ? -7.341 1.689 11.332 1.00 73.38 70 GLY A C 1
ATOM 578 O O . GLY A 1 70 ? -7.458 2.383 10.320 1.00 73.38 70 GLY A O 1
ATOM 579 N N . PHE A 1 71 ? -6.849 0.444 11.284 1.00 79.88 71 PHE A N 1
ATOM 580 C CA . PHE A 1 71 ? -6.362 -0.175 10.044 1.00 79.88 71 PHE A CA 1
ATOM 581 C C . PHE A 1 71 ? -7.494 -0.455 9.047 1.00 79.88 71 PHE A C 1
ATOM 583 O O . PHE A 1 71 ? -7.341 -0.213 7.854 1.00 79.88 71 PHE A O 1
ATOM 590 N N . GLU A 1 72 ? -8.680 -0.833 9.527 1.00 78.31 72 GLU A N 1
ATOM 591 C CA . GLU A 1 72 ? -9.873 -0.991 8.679 1.00 78.31 72 GLU A CA 1
ATOM 592 C C . GLU A 1 72 ? -10.275 0.311 7.966 1.00 78.31 72 GLU A C 1
ATOM 594 O O . GLU A 1 72 ? -10.801 0.300 6.852 1.00 78.31 72 GLU A O 1
ATOM 599 N N . LYS A 1 73 ? -10.000 1.461 8.596 1.00 81.25 73 LYS A N 1
ATOM 600 C CA . LYS A 1 73 ? -10.295 2.794 8.052 1.00 81.25 73 LYS A CA 1
ATOM 601 C C . LYS A 1 73 ? -9.130 3.379 7.251 1.00 81.25 73 LYS A C 1
ATOM 603 O O . LYS A 1 73 ? -9.277 4.488 6.718 1.00 81.25 73 LYS A O 1
ATOM 608 N N . LEU A 1 74 ? -8.002 2.673 7.156 1.00 84.38 74 LEU A N 1
ATOM 609 C CA . LEU A 1 74 ? -6.793 3.147 6.496 1.00 84.38 74 LEU A CA 1
ATOM 610 C C . LEU A 1 74 ? -7.007 3.250 4.982 1.00 84.38 74 LEU A C 1
ATOM 612 O O . LEU A 1 74 ? -7.516 2.339 4.330 1.00 84.38 74 LEU A O 1
ATOM 616 N N . HIS A 1 75 ? -6.611 4.383 4.406 1.00 87.25 75 HIS A N 1
ATOM 617 C CA . HIS A 1 75 ? -6.689 4.591 2.965 1.00 87.25 75 HIS A CA 1
ATOM 618 C C . HIS A 1 75 ? -5.599 3.759 2.255 1.00 87.25 75 HIS A C 1
ATOM 620 O O . HIS A 1 75 ? -4.436 3.842 2.660 1.00 87.25 75 HIS A O 1
ATOM 626 N N . PRO A 1 76 ? -5.903 3.035 1.160 1.00 87.12 76 PRO A N 1
ATOM 627 C CA . PRO A 1 76 ? -4.925 2.205 0.445 1.00 87.12 76 PRO A CA 1
ATOM 628 C C . PRO A 1 76 ? -3.686 2.989 -0.003 1.00 87.12 76 PRO A C 1
ATOM 630 O O . PRO A 1 76 ? -2.556 2.544 0.161 1.00 87.12 76 PRO A O 1
ATOM 633 N N . THR A 1 77 ? -3.889 4.210 -0.505 1.00 88.88 77 THR A N 1
ATOM 634 C CA . THR A 1 77 ? -2.796 5.139 -0.840 1.00 88.88 77 THR A CA 1
ATOM 635 C C . THR A 1 77 ? -1.908 5.469 0.360 1.00 88.88 77 THR A C 1
ATOM 637 O O . THR A 1 77 ? -0.694 5.510 0.211 1.00 88.88 77 THR A O 1
ATOM 640 N N . THR A 1 78 ? -2.483 5.688 1.548 1.00 87.69 78 THR A N 1
ATOM 641 C CA . THR A 1 78 ? -1.714 5.978 2.769 1.00 87.69 78 THR A CA 1
ATOM 642 C C . THR A 1 78 ? -0.901 4.763 3.199 1.00 87.69 78 THR A C 1
ATOM 644 O O . THR A 1 78 ? 0.271 4.913 3.534 1.00 87.69 78 THR A O 1
ATOM 647 N N . TYR A 1 79 ? -1.487 3.562 3.123 1.00 88.75 79 TYR A N 1
ATOM 648 C CA . TYR A 1 79 ? -0.776 2.306 3.369 1.00 88.75 79 TYR A CA 1
ATOM 649 C C . TYR A 1 79 ? 0.446 2.160 2.446 1.00 88.75 79 TYR A C 1
ATOM 651 O O . TYR A 1 79 ? 1.554 1.895 2.916 1.00 88.75 79 TYR A O 1
ATOM 659 N N . LEU A 1 80 ? 0.250 2.416 1.147 1.00 90.62 80 LEU A N 1
ATOM 660 C CA . LEU A 1 80 ? 1.294 2.314 0.129 1.00 90.62 80 LEU A CA 1
ATOM 661 C C . LEU A 1 80 ? 2.392 3.376 0.290 1.00 90.62 80 LEU A C 1
ATOM 663 O O . LEU A 1 80 ? 3.577 3.056 0.256 1.00 90.62 80 LEU A O 1
ATOM 667 N N . ASN A 1 81 ? 2.011 4.638 0.488 1.00 88.56 81 ASN A N 1
ATOM 668 C CA . ASN A 1 81 ? 2.956 5.748 0.627 1.00 88.56 81 ASN A CA 1
ATOM 669 C C . ASN A 1 81 ? 3.774 5.657 1.915 1.00 88.56 81 ASN A C 1
ATOM 671 O O . ASN A 1 81 ? 4.970 5.928 1.901 1.00 88.56 81 ASN A O 1
ATOM 675 N N . GLY A 1 82 ? 3.139 5.257 3.017 1.00 84.69 82 GLY A N 1
ATOM 676 C CA . GLY A 1 82 ? 3.790 5.114 4.317 1.00 84.69 82 GLY A CA 1
ATOM 677 C C . GLY A 1 82 ? 4.602 3.831 4.472 1.00 84.69 82 GLY A C 1
ATOM 678 O O . GLY A 1 82 ? 4.971 3.525 5.606 1.00 84.69 82 GLY A O 1
ATOM 679 N N . LYS A 1 83 ? 4.794 3.068 3.381 1.00 86.56 83 LYS A N 1
ATOM 680 C CA . LYS A 1 83 ? 5.448 1.753 3.335 1.00 86.56 83 LYS A CA 1
ATOM 681 C C . LYS A 1 83 ? 5.104 0.894 4.550 1.00 86.56 83 LYS A C 1
ATOM 683 O O . LYS A 1 83 ? 5.987 0.372 5.221 1.00 86.56 83 LYS A O 1
ATOM 688 N N . ARG A 1 84 ? 3.811 0.804 4.880 1.00 81.38 84 ARG A N 1
ATOM 689 C CA . ARG A 1 84 ? 3.356 0.246 6.165 1.00 81.38 84 ARG A CA 1
ATOM 690 C C . ARG A 1 84 ? 3.778 -1.207 6.376 1.00 81.38 84 ARG A C 1
ATOM 692 O O . ARG A 1 84 ? 3.914 -1.597 7.519 1.00 81.38 84 ARG A O 1
ATOM 699 N N . TRP A 1 85 ? 4.048 -1.976 5.322 1.00 84.81 85 TRP A N 1
ATOM 700 C CA . TRP A 1 85 ? 4.602 -3.334 5.428 1.00 84.81 85 TRP A CA 1
ATOM 701 C C . TRP A 1 85 ? 6.036 -3.385 5.991 1.00 84.81 85 TRP A C 1
ATOM 703 O O . TRP A 1 85 ? 6.461 -4.439 6.454 1.00 84.81 85 TRP A O 1
ATOM 713 N N . LEU A 1 86 ? 6.787 -2.277 5.933 1.00 81.75 86 LEU A N 1
ATOM 714 C CA . LEU A 1 86 ? 8.101 -2.131 6.576 1.00 81.75 86 LEU A CA 1
ATOM 715 C C . LEU A 1 86 ? 7.993 -1.656 8.028 1.00 81.75 86 LEU A C 1
ATOM 717 O O . LEU A 1 86 ? 8.982 -1.704 8.750 1.00 81.75 86 LEU A O 1
ATOM 721 N N . ASP A 1 87 ? 6.822 -1.156 8.431 1.00 76.56 87 ASP A N 1
ATOM 722 C CA . ASP A 1 87 ? 6.547 -0.794 9.819 1.00 76.56 87 ASP A CA 1
ATOM 723 C C . ASP A 1 87 ? 6.537 -2.061 10.673 1.00 76.56 87 ASP A C 1
ATOM 725 O O . ASP A 1 87 ? 6.140 -3.131 10.184 1.00 76.56 87 ASP A O 1
ATOM 729 N N . ASP A 1 88 ? 6.912 -1.931 11.946 1.00 71.19 88 ASP A N 1
ATOM 730 C CA . ASP A 1 88 ? 6.880 -3.052 12.878 1.00 71.19 88 ASP A CA 1
ATOM 731 C C . ASP A 1 88 ? 5.497 -3.711 12.822 1.00 71.19 88 ASP A C 1
ATOM 733 O O . ASP A 1 88 ? 4.443 -3.060 12.895 1.00 71.19 88 ASP A O 1
ATOM 737 N N . LYS A 1 89 ? 5.494 -5.025 12.576 1.00 67.12 89 LYS A N 1
ATOM 738 C CA . LYS A 1 89 ? 4.242 -5.776 12.501 1.00 67.12 89 LYS A CA 1
ATOM 739 C C . LYS A 1 89 ? 3.568 -5.667 13.866 1.00 67.12 89 LYS A C 1
ATOM 741 O O . LYS A 1 89 ? 4.258 -5.825 14.876 1.00 67.12 89 LYS A O 1
ATOM 746 N N . PRO A 1 90 ? 2.246 -5.416 13.928 1.00 61.59 90 PRO A N 1
ATOM 747 C CA . PRO A 1 90 ? 1.560 -5.447 15.205 1.00 61.59 90 PRO A CA 1
ATOM 748 C C . PRO A 1 90 ? 1.812 -6.825 15.811 1.00 61.59 90 PRO A C 1
ATOM 750 O O . PRO A 1 90 ? 1.500 -7.848 15.197 1.00 61.59 90 PRO A O 1
ATOM 753 N N . VAL A 1 91 ? 2.427 -6.854 16.993 1.00 57.88 91 VAL A N 1
ATOM 754 C CA . VAL A 1 91 ? 2.471 -8.071 17.798 1.00 57.88 91 VAL A CA 1
ATOM 755 C C . VAL A 1 91 ? 1.012 -8.450 17.986 1.00 57.88 91 VAL A C 1
ATOM 757 O O . VAL A 1 91 ? 0.253 -7.641 18.520 1.00 57.88 91 VAL A O 1
ATOM 760 N N . ILE A 1 92 ? 0.596 -9.610 17.468 1.00 54.41 92 ILE A N 1
ATOM 761 C CA . ILE A 1 92 ? -0.761 -10.119 17.667 1.00 54.41 92 ILE A CA 1
ATOM 762 C C . ILE A 1 92 ? -0.922 -10.193 19.181 1.00 54.41 92 ILE A C 1
ATOM 764 O O . ILE A 1 92 ? -0.317 -11.043 19.831 1.00 54.41 92 ILE A O 1
ATOM 768 N N . GLN A 1 93 ? -1.629 -9.223 19.758 1.00 48.38 93 GLN A N 1
ATOM 769 C CA . GLN A 1 93 ? -1.803 -9.139 21.195 1.00 48.38 93 GLN A CA 1
ATOM 770 C C . GLN A 1 93 ? -2.795 -10.228 21.595 1.00 48.38 93 GLN A C 1
ATOM 772 O O . GLN A 1 93 ? -3.967 -9.963 21.840 1.00 48.38 93 GLN A O 1
ATOM 777 N N . SER A 1 94 ? -2.327 -11.468 21.714 1.00 49.03 94 SER A N 1
ATOM 778 C CA . SER A 1 94 ? -2.856 -12.366 22.730 1.00 49.03 94 SER A CA 1
ATOM 779 C C . SER A 1 94 ? -2.476 -11.748 24.076 1.00 49.03 94 SER A C 1
ATOM 781 O O . SER A 1 94 ? -1.385 -11.982 24.581 1.00 49.03 94 SER A O 1
ATOM 783 N N . HIS A 1 95 ? -3.329 -10.837 24.552 1.00 48.97 95 HIS A N 1
ATOM 784 C CA . HIS A 1 95 ? -3.370 -10.243 25.888 1.00 48.97 95 HIS A CA 1
ATOM 785 C C . HIS A 1 95 ? -2.046 -10.267 26.668 1.00 48.97 95 HIS A C 1
ATOM 787 O O . HIS A 1 95 ? -1.781 -11.210 27.404 1.00 48.97 95 HIS A O 1
ATOM 793 N N . SER A 1 96 ? -1.240 -9.209 26.578 1.00 40.84 96 SER A N 1
ATOM 794 C CA . SER A 1 96 ? -0.278 -8.853 27.633 1.00 40.84 96 SER A CA 1
ATOM 795 C C . SER A 1 96 ? 0.103 -7.381 27.502 1.00 40.84 96 SER A C 1
ATOM 797 O O . SER A 1 96 ? 0.928 -6.988 26.683 1.00 40.84 96 SER A O 1
ATOM 799 N N . THR A 1 97 ? -0.606 -6.576 28.291 1.00 47.91 97 THR A N 1
ATOM 800 C CA . THR A 1 97 ? -0.178 -5.323 28.927 1.00 47.91 97 THR A CA 1
ATOM 801 C C . THR A 1 97 ? 1.196 -4.775 28.519 1.00 47.91 97 THR A C 1
ATOM 803 O O . THR A 1 97 ? 2.225 -5.240 29.001 1.00 47.91 97 THR A O 1
ATOM 806 N N . LYS A 1 98 ? 1.191 -3.676 27.753 1.00 45.00 98 LYS A N 1
ATOM 807 C CA . LYS A 1 98 ? 2.032 -2.486 27.991 1.00 45.00 98 LYS A CA 1
ATOM 808 C C . LYS A 1 98 ? 1.416 -1.261 27.289 1.00 45.00 98 LYS A C 1
ATOM 810 O O . LYS A 1 98 ? 0.809 -1.415 26.230 1.00 45.00 98 LYS A O 1
ATOM 815 N N . PRO A 1 99 ? 1.467 -0.078 2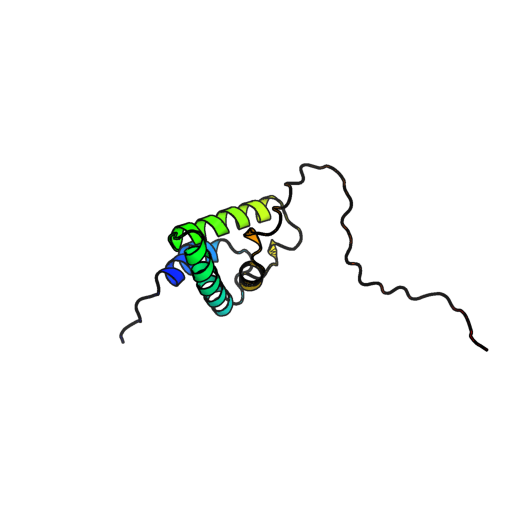7.925 1.00 44.50 99 PRO A N 1
ATOM 816 C CA . PRO A 1 99 ? 0.531 1.012 27.684 1.00 44.50 99 PRO A CA 1
ATOM 817 C C . PRO A 1 99 ? 0.762 1.715 26.348 1.00 44.50 99 PRO A C 1
ATOM 819 O O . PRO A 1 99 ? 1.869 2.118 26.001 1.00 44.50 99 PRO A O 1
ATOM 822 N N . GLN A 1 100 ? -0.351 1.879 25.642 1.00 42.59 100 GLN A N 1
ATOM 823 C CA . GLN A 1 100 ? -0.538 2.758 24.502 1.00 42.59 100 GLN A CA 1
ATOM 824 C C . GLN A 1 100 ? -0.097 4.175 24.897 1.00 42.59 100 GLN A C 1
ATOM 826 O O . GLN A 1 100 ? -0.704 4.800 25.765 1.00 42.59 100 GLN A O 1
ATOM 831 N N . THR A 1 101 ? 0.960 4.688 24.271 1.00 38.16 101 THR A N 1
ATOM 832 C CA . THR A 1 101 ? 1.256 6.120 24.252 1.00 38.16 101 THR A CA 1
ATOM 833 C C . THR A 1 101 ? 0.170 6.799 23.435 1.00 38.16 101 THR A C 1
ATOM 835 O O . THR A 1 101 ? 0.223 6.914 22.211 1.00 38.16 101 THR A O 1
ATOM 838 N N . THR A 1 102 ? -0.870 7.205 24.148 1.00 39.84 102 THR A N 1
ATOM 839 C CA . THR A 1 102 ? -1.921 8.094 23.692 1.00 39.84 102 THR A CA 1
ATOM 840 C C . THR A 1 102 ? -1.262 9.335 23.099 1.00 39.84 102 THR A C 1
ATOM 842 O O . THR A 1 102 ? -0.676 10.142 23.817 1.00 39.84 102 THR A O 1
ATOM 845 N N . THR A 1 103 ? -1.356 9.522 21.781 1.00 47.47 103 THR A N 1
ATOM 846 C CA . THR A 1 103 ? -1.228 10.864 21.202 1.00 47.47 103 THR A CA 1
ATOM 847 C C . THR A 1 103 ? -2.514 11.610 21.550 1.00 47.47 103 THR A C 1
ATOM 849 O O . THR A 1 103 ? -3.403 11.787 20.724 1.00 47.47 103 THR A O 1
ATOM 852 N N . THR A 1 104 ? -2.648 11.968 22.826 1.00 45.78 104 THR A N 1
ATOM 853 C CA . THR A 1 104 ? -3.584 12.991 23.271 1.00 45.78 104 THR A CA 1
ATOM 854 C C . THR A 1 104 ? -2.904 14.304 22.945 1.00 45.78 104 THR A C 1
ATOM 856 O O . THR A 1 104 ? -1.949 14.694 23.611 1.00 45.78 104 THR A O 1
ATOM 859 N N . SER A 1 105 ? -3.356 14.973 21.888 1.00 50.75 105 SER A N 1
ATOM 860 C CA . SER A 1 105 ? -3.097 16.398 21.735 1.00 50.75 105 SER A CA 1
ATOM 861 C C . SER A 1 105 ? -3.555 17.084 23.020 1.00 50.75 105 SER A C 1
ATOM 863 O O . SER A 1 105 ? -4.739 17.083 23.351 1.00 50.75 105 SER A O 1
ATOM 865 N N . THR A 1 106 ? -2.585 17.581 23.778 1.00 43.69 106 THR A N 1
ATOM 866 C CA . THR A 1 106 ? -2.766 18.326 25.016 1.00 43.69 106 THR A CA 1
ATOM 867 C C . THR A 1 106 ? -3.676 19.525 24.768 1.00 43.69 106 THR A C 1
ATOM 869 O O . THR A 1 106 ? -3.247 20.529 24.210 1.00 43.69 106 THR A O 1
ATOM 872 N N . PHE A 1 107 ? -4.923 19.437 25.221 1.00 45.34 107 PHE A N 1
ATOM 873 C CA . PHE A 1 107 ? -5.725 20.602 25.575 1.00 45.34 107 PHE A CA 1
ATOM 874 C C . PHE A 1 107 ? -5.970 20.531 27.080 1.00 45.34 107 PHE A C 1
ATOM 876 O O . PHE A 1 107 ? -6.983 20.007 27.535 1.00 45.34 107 PHE A O 1
ATOM 883 N N . THR A 1 108 ? -5.009 21.024 27.860 1.00 42.56 108 THR A N 1
ATOM 884 C CA . THR A 1 108 ? -5.209 21.278 29.288 1.00 42.56 108 THR A CA 1
ATOM 885 C C . THR A 1 108 ? -5.580 22.747 29.440 1.00 42.56 108 THR A C 1
ATOM 887 O O . THR A 1 108 ? -4.719 23.620 29.374 1.00 42.56 108 THR A O 1
ATOM 890 N N . VAL A 1 109 ? -6.870 23.022 29.622 1.00 47.81 109 VAL A N 1
ATOM 891 C CA . VAL A 1 109 ? -7.355 24.286 30.188 1.00 47.81 109 VAL A CA 1
ATOM 892 C C . VAL A 1 109 ? -7.689 24.033 31.655 1.00 47.81 109 VAL A C 1
ATOM 894 O O . VAL A 1 109 ? -8.483 23.140 31.945 1.00 47.81 109 VAL A O 1
ATOM 897 N N . SER A 1 110 ? -7.069 24.837 32.528 1.00 41.25 110 SER A N 1
ATOM 898 C CA . SER A 1 110 ? -7.492 25.263 33.880 1.00 41.25 110 SER A CA 1
ATOM 899 C C . SER A 1 110 ? -6.384 25.124 34.923 1.00 41.25 110 SER A C 1
ATOM 901 O O . SER A 1 110 ? -6.158 24.049 35.468 1.00 41.25 110 SER A O 1
ATOM 903 N N . ASN A 1 111 ? -5.718 26.234 35.245 1.00 45.12 111 ASN A N 1
ATOM 904 C CA . ASN A 1 111 ? -5.979 26.993 36.475 1.00 45.12 111 ASN A CA 1
ATOM 905 C C . ASN A 1 111 ? -4.995 28.165 36.583 1.00 45.12 111 ASN A C 1
ATOM 907 O O . ASN A 1 111 ? -3.806 28.019 36.321 1.00 45.12 111 ASN A O 1
ATOM 911 N N . GLY A 1 112 ? -5.540 29.338 36.903 1.00 52.88 112 GLY A N 1
ATOM 912 C CA . GLY A 1 112 ? -4.874 30.627 36.781 1.00 52.88 112 GLY A CA 1
ATOM 913 C C . GLY A 1 112 ? -3.560 30.782 37.546 1.00 52.88 112 GLY A C 1
ATOM 914 O O . GLY A 1 112 ? -3.385 30.278 38.652 1.00 52.88 112 GLY A O 1
ATOM 915 N N . LEU A 1 113 ? -2.691 31.605 36.964 1.00 50.72 113 LEU A N 1
ATOM 916 C CA . LEU A 1 113 ? -1.770 32.445 37.709 1.00 50.72 113 LEU A CA 1
ATOM 917 C C . LEU A 1 113 ? -1.664 33.795 36.987 1.00 50.72 113 LEU A C 1
ATOM 919 O O . LEU A 1 113 ? -1.388 33.865 35.790 1.00 50.72 113 LEU A O 1
ATOM 923 N N . VAL A 1 114 ? -1.993 34.839 37.740 1.00 47.88 114 VAL A N 1
ATOM 924 C CA . VAL A 1 114 ? -1.944 36.264 37.405 1.00 47.88 114 VAL A CA 1
ATOM 925 C C . VAL A 1 114 ? -0.484 36.704 37.252 1.00 47.88 114 VAL A C 1
ATOM 927 O O . VAL A 1 114 ? 0.361 36.286 38.041 1.00 47.88 114 VAL A O 1
ATOM 930 N N . PHE A 1 115 ? -0.205 37.588 36.294 1.00 45.66 115 PHE A N 1
ATOM 931 C CA . PHE A 1 115 ? 0.964 38.470 36.334 1.00 45.66 115 PHE A CA 1
ATOM 932 C C . PHE A 1 115 ? 0.466 39.901 36.590 1.00 45.66 115 PHE A C 1
ATOM 934 O O . PHE A 1 115 ? -0.567 40.286 36.037 1.00 45.66 115 PHE A O 1
ATOM 941 N N . PHE A 1 116 ? 1.151 40.606 37.496 1.00 52.41 116 PHE A N 1
ATOM 942 C CA . PHE A 1 116 ? 0.877 41.986 37.918 1.00 52.41 116 PHE A CA 1
ATOM 943 C C . PHE A 1 116 ? 1.203 43.002 36.822 1.00 52.41 116 PHE A C 1
ATOM 945 O O . PHE A 1 116 ? 2.165 42.743 36.062 1.00 52.41 116 PHE A O 1
#